Protein AF-A0ABD0SVN3-F1 (afdb_monomer)

Foldseek 3Di:
DDPPPPPDDDDPLVVLLVVLLVVQVVVQVVVVHHPDDPVPPLVSSCNSRVHDSVVLQVVLCVVPNPVSHD

Secondary structure (DSSP, 8-state):
-----------HHHHHHHHHHHHHHHHHHHTTS-SS-TT-HHHHHHHHHT--HHHHHHHHHHHH-TT---

Mean predicted aligned error: 6.25 Å

Organism: Loxostege sticticalis (NCBI:txid481309)

Structure (mmCIF, N/CA/C/O backbone):
data_AF-A0ABD0SVN3-F1
#
_entry.id   AF-A0ABD0SVN3-F1
#
loop_
_atom_site.group_PDB
_atom_site.id
_atom_site.type_symbol
_atom_site.label_atom_id
_atom_site.label_alt_id
_atom_site.label_comp_id
_atom_site.label_asym_id
_atom_site.label_entity_id
_atom_site.label_seq_id
_atom_site.pdbx_PDB_ins_code
_atom_site.Cartn_x
_atom_site.Cartn_y
_atom_site.Cartn_z
_atom_site.occupancy
_atom_site.B_iso_or_equiv
_atom_site.auth_seq_id
_atom_site.auth_comp_id
_atom_site.auth_asym_id
_atom_site.auth_atom_id
_atom_site.pdbx_PDB_model_num
ATOM 1 N N . MET A 1 1 ? 18.755 18.167 27.833 1.00 40.31 1 MET A N 1
ATOM 2 C CA . MET A 1 1 ? 17.722 17.132 28.067 1.00 40.31 1 MET A CA 1
ATOM 3 C C . MET A 1 1 ? 16.823 17.089 26.841 1.00 40.31 1 MET A C 1
ATOM 5 O O . MET A 1 1 ? 16.283 18.123 26.474 1.00 40.31 1 MET A O 1
ATOM 9 N N . SER A 1 2 ? 16.774 15.955 26.137 1.00 58.12 2 SER A N 1
ATOM 10 C CA . SER A 1 2 ? 16.068 15.836 24.853 1.00 58.12 2 SER A CA 1
ATOM 11 C C . SER A 1 2 ? 14.559 15.983 25.057 1.00 58.12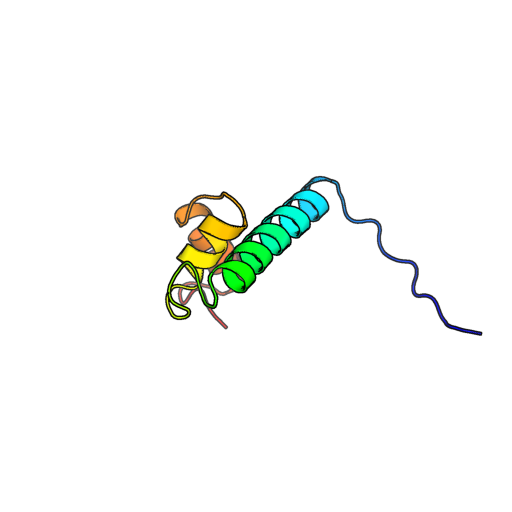 2 SER A C 1
ATOM 13 O O . SER A 1 2 ? 13.966 15.253 25.852 1.00 58.12 2 SER A O 1
ATOM 15 N N . ASN A 1 3 ? 13.951 16.944 24.363 1.00 54.28 3 ASN A N 1
ATOM 16 C CA . ASN A 1 3 ? 12.519 17.211 24.401 1.00 54.28 3 ASN A CA 1
ATOM 17 C C . ASN A 1 3 ? 11.795 16.091 23.632 1.00 54.28 3 ASN A C 1
ATOM 19 O O . ASN A 1 3 ? 11.468 16.240 22.454 1.00 54.28 3 ASN A O 1
ATOM 23 N N . ARG A 1 4 ? 11.611 14.921 24.260 1.00 62.50 4 ARG A N 1
ATOM 24 C CA . ARG A 1 4 ? 10.812 13.834 23.680 1.00 62.50 4 ARG A CA 1
ATOM 25 C C . ARG A 1 4 ? 9.360 14.294 23.639 1.00 62.50 4 ARG A C 1
ATOM 27 O O . ARG A 1 4 ? 8.627 14.190 24.621 1.00 62.50 4 ARG A O 1
ATOM 34 N N . LYS A 1 5 ? 8.958 14.829 22.486 1.00 67.00 5 LYS A N 1
ATOM 35 C CA . LYS A 1 5 ? 7.557 15.032 22.112 1.00 67.00 5 LYS A CA 1
ATOM 36 C C . LYS A 1 5 ? 6.837 13.719 22.431 1.00 67.00 5 LYS A C 1
ATOM 38 O O . LYS A 1 5 ? 7.245 12.687 21.907 1.00 67.00 5 LYS A O 1
ATOM 43 N N . ARG A 1 6 ? 5.849 13.731 23.337 1.00 64.25 6 ARG A N 1
ATOM 44 C CA . ARG A 1 6 ? 5.085 12.522 23.692 1.00 64.25 6 ARG A CA 1
ATOM 45 C C . ARG A 1 6 ? 4.586 11.894 22.394 1.00 64.25 6 ARG A C 1
ATOM 47 O O . ARG A 1 6 ? 3.782 12.513 21.695 1.00 64.25 6 ARG A O 1
ATOM 54 N N . GLU A 1 7 ? 5.110 10.722 22.049 1.00 68.38 7 GLU A N 1
ATOM 55 C CA . GLU A 1 7 ? 4.679 9.994 20.863 1.00 68.38 7 GLU A CA 1
ATOM 56 C C . GLU A 1 7 ? 3.180 9.742 21.001 1.00 68.38 7 GLU A C 1
ATOM 58 O O . GLU A 1 7 ? 2.719 9.105 21.952 1.00 68.38 7 GLU A O 1
ATOM 63 N N . LYS A 1 8 ? 2.390 10.306 20.082 1.00 79.00 8 LYS A N 1
ATOM 64 C CA . LYS A 1 8 ? 0.971 9.972 20.009 1.00 79.00 8 LYS A CA 1
ATOM 65 C C . LYS A 1 8 ? 0.886 8.477 19.737 1.00 79.00 8 LYS A C 1
ATOM 67 O O . LYS A 1 8 ? 1.392 7.997 18.727 1.00 79.00 8 LYS A O 1
ATOM 72 N N . THR A 1 9 ? 0.242 7.749 20.643 1.00 86.25 9 THR A N 1
ATOM 73 C CA . THR A 1 9 ? -0.036 6.331 20.434 1.00 86.25 9 THR A CA 1
ATOM 74 C C . THR A 1 9 ? -0.961 6.203 19.228 1.00 86.25 9 THR A C 1
ATOM 76 O O . THR A 1 9 ? -2.084 6.701 19.247 1.00 86.25 9 THR A O 1
ATOM 79 N N . LEU A 1 10 ? -0.473 5.567 18.164 1.00 90.88 10 LEU A N 1
ATOM 80 C CA . LEU A 1 10 ? -1.293 5.218 17.007 1.00 90.88 10 LEU A CA 1
ATOM 81 C C . LEU A 1 10 ? -2.276 4.110 17.385 1.00 90.88 10 LEU A C 1
ATOM 83 O O . LEU A 1 10 ? -1.908 3.181 18.115 1.00 90.88 10 LEU A O 1
ATOM 87 N N . ASN A 1 11 ? -3.499 4.195 16.858 1.00 94.31 11 ASN A N 1
ATOM 88 C CA . ASN A 1 11 ? -4.479 3.121 16.989 1.00 94.31 11 ASN A CA 1
ATOM 89 C C . ASN A 1 11 ? -4.008 1.853 16.241 1.00 94.31 11 ASN A C 1
ATOM 91 O O . ASN A 1 11 ? -3.067 1.892 15.442 1.00 94.31 11 ASN A O 1
ATOM 95 N N . SER A 1 12 ? -4.647 0.717 16.524 1.00 94.69 12 SER A N 1
ATOM 96 C CA . SER A 1 12 ? -4.287 -0.586 15.949 1.00 94.69 12 SER A CA 1
ATOM 97 C C . SER A 1 12 ? -4.334 -0.594 14.420 1.00 94.69 12 SER A C 1
ATOM 99 O O . SER A 1 12 ? -3.399 -1.080 13.790 1.00 94.69 12 SER A O 1
ATOM 101 N N . GLN A 1 13 ? -5.363 0.010 13.825 1.00 94.31 13 GLN A N 1
ATOM 102 C CA . GLN A 1 13 ? -5.531 0.063 12.374 1.00 94.31 13 GLN A CA 1
ATOM 103 C C . GLN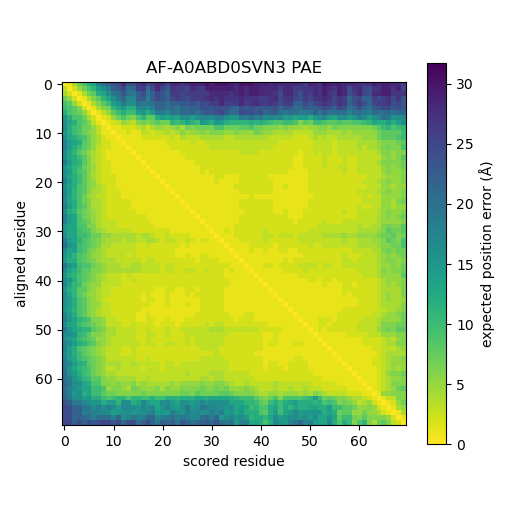 A 1 13 ? -4.390 0.830 11.692 1.00 94.31 13 GLN A C 1
ATOM 105 O O . GLN A 1 13 ? -3.821 0.360 10.710 1.00 94.31 13 GLN A O 1
ATOM 110 N N . SER A 1 14 ? -3.998 1.989 12.227 1.00 94.31 14 SER A N 1
ATOM 111 C CA . SER A 1 14 ? -2.867 2.759 11.703 1.00 94.31 14 SER A CA 1
ATOM 112 C C . SER A 1 14 ? -1.554 1.982 11.805 1.00 94.31 14 SER A C 1
ATOM 114 O O . SER A 1 14 ? -0.745 2.039 10.882 1.00 94.31 14 SER A O 1
ATOM 116 N N . ARG A 1 15 ? -1.342 1.229 12.892 1.00 95.56 15 ARG A N 1
ATOM 117 C CA . ARG A 1 15 ? -0.156 0.367 13.044 1.00 95.56 15 ARG A CA 1
ATOM 118 C C . ARG A 1 15 ? -0.129 -0.746 11.998 1.00 95.56 15 ARG A C 1
ATOM 120 O O . ARG A 1 15 ? 0.920 -0.991 11.412 1.00 95.56 15 ARG A O 1
ATOM 127 N N . GLU A 1 16 ? -1.268 -1.379 11.733 1.00 96.69 16 GLU A N 1
ATOM 128 C CA . GLU A 1 16 ? -1.381 -2.424 10.711 1.00 96.69 16 GLU A CA 1
ATOM 129 C C . GLU A 1 16 ? -1.060 -1.886 9.310 1.00 96.69 16 GLU A C 1
ATOM 131 O O . GLU A 1 16 ? -0.294 -2.505 8.573 1.00 96.69 16 GLU A O 1
ATOM 136 N N . LEU A 1 17 ? -1.581 -0.704 8.960 1.00 96.31 17 LEU A N 1
ATOM 137 C CA . LEU A 1 17 ? -1.277 -0.057 7.681 1.00 96.31 17 LEU A CA 1
ATOM 138 C C . LEU A 1 17 ? 0.223 0.234 7.527 1.00 96.31 17 LEU A C 1
ATOM 140 O O . LEU A 1 17 ? 0.775 0.010 6.452 1.00 96.31 17 LEU A O 1
ATOM 144 N N . ILE A 1 18 ? 0.894 0.676 8.597 1.00 96.62 18 ILE A N 1
ATOM 145 C CA . ILE A 1 18 ? 2.349 0.901 8.590 1.00 96.62 18 ILE A CA 1
ATOM 146 C C . ILE A 1 18 ? 3.105 -0.409 8.349 1.00 96.62 18 ILE A C 1
ATOM 148 O O . ILE A 1 18 ? 4.016 -0.434 7.525 1.00 96.62 18 ILE A O 1
ATOM 152 N N . ILE A 1 19 ? 2.723 -1.498 9.023 1.00 97.94 19 ILE A N 1
ATOM 153 C CA . ILE A 1 19 ? 3.360 -2.814 8.846 1.00 97.94 19 ILE A CA 1
ATOM 154 C C . ILE A 1 19 ? 3.194 -3.308 7.403 1.00 97.94 19 ILE A C 1
ATOM 156 O O . ILE A 1 19 ? 4.160 -3.761 6.793 1.00 97.94 19 ILE A O 1
ATOM 160 N N . LYS A 1 20 ? 1.990 -3.191 6.832 1.00 98.25 20 LYS A N 1
ATOM 161 C CA . LYS A 1 20 ? 1.722 -3.589 5.441 1.00 98.25 20 LYS A CA 1
ATOM 162 C C . LYS A 1 20 ? 2.561 -2.784 4.446 1.00 98.25 20 LYS A C 1
ATOM 164 O O . LYS A 1 20 ? 3.220 -3.371 3.589 1.00 98.25 20 LYS A O 1
ATOM 169 N N . LEU A 1 21 ? 2.619 -1.464 4.628 1.00 98.25 21 LEU A N 1
ATOM 170 C CA . LEU A 1 21 ? 3.435 -0.579 3.799 1.00 98.25 21 LEU A CA 1
ATOM 171 C C . LEU A 1 21 ? 4.930 -0.914 3.898 1.00 98.25 21 LEU A C 1
ATOM 173 O O . LEU A 1 21 ? 5.609 -0.993 2.877 1.00 98.25 21 LEU A O 1
ATOM 177 N N . HIS A 1 22 ? 5.428 -1.155 5.113 1.00 98.44 22 HIS A N 1
ATOM 178 C CA . HIS A 1 22 ? 6.807 -1.579 5.340 1.00 98.44 22 HIS A CA 1
ATOM 179 C C . HIS A 1 22 ? 7.115 -2.882 4.595 1.00 98.44 22 HIS A C 1
ATOM 181 O O . HIS A 1 22 ? 8.078 -2.949 3.838 1.00 98.44 22 HIS A O 1
ATOM 187 N N . ASN A 1 23 ? 6.260 -3.897 4.740 1.00 98.56 23 ASN A N 1
ATOM 188 C CA . ASN A 1 23 ? 6.436 -5.183 4.067 1.00 98.56 23 ASN A CA 1
ATOM 189 C C . ASN A 1 23 ? 6.392 -5.057 2.538 1.00 98.56 23 ASN A C 1
ATOM 191 O O . ASN A 1 23 ? 7.094 -5.783 1.839 1.00 98.56 23 ASN A O 1
ATOM 195 N N . TYR A 1 24 ? 5.581 -4.148 1.994 1.00 98.62 24 TYR A N 1
ATOM 196 C CA . TYR A 1 24 ? 5.569 -3.868 0.560 1.00 98.62 24 TYR A CA 1
ATOM 197 C C . TYR A 1 24 ? 6.913 -3.299 0.081 1.00 98.62 24 TYR A C 1
ATOM 199 O O . TYR A 1 24 ? 7.459 -3.793 -0.904 1.00 98.62 24 TYR A O 1
ATOM 207 N N . PHE A 1 25 ? 7.482 -2.320 0.790 1.00 98.38 25 PHE A N 1
ATOM 208 C CA . PHE A 1 2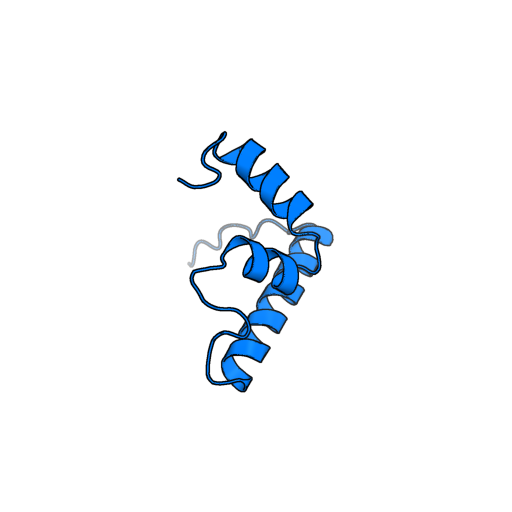5 ? 8.779 -1.746 0.415 1.00 98.38 25 PHE A CA 1
ATOM 209 C C . PHE A 1 25 ? 9.954 -2.694 0.649 1.00 98.38 25 PHE A C 1
ATOM 211 O O . PHE A 1 25 ? 10.883 -2.704 -0.153 1.00 98.38 25 PHE A O 1
ATOM 218 N N . GLU A 1 26 ? 9.893 -3.540 1.675 1.00 98.69 26 GLU A N 1
ATOM 219 C CA . GLU A 1 26 ? 10.871 -4.612 1.878 1.00 98.69 26 GLU A CA 1
ATOM 220 C C . GLU A 1 26 ? 10.873 -5.582 0.685 1.00 98.69 26 GLU A C 1
ATOM 222 O O . GLU A 1 26 ? 11.931 -5.937 0.168 1.00 98.69 26 GLU A O 1
ATOM 227 N N . ARG A 1 27 ? 9.690 -5.940 0.163 1.00 98.31 27 ARG A N 1
ATOM 228 C CA . ARG A 1 27 ? 9.590 -6.731 -1.073 1.00 98.31 27 ARG A CA 1
ATOM 229 C C . ARG A 1 27 ? 10.144 -5.988 -2.291 1.00 98.31 27 ARG A C 1
ATOM 231 O O . ARG A 1 27 ? 10.799 -6.619 -3.109 1.00 98.31 27 ARG A O 1
ATOM 238 N N . GLU A 1 28 ? 9.909 -4.680 -2.430 1.00 98.31 28 GLU A N 1
ATOM 239 C CA . GLU A 1 28 ? 10.519 -3.880 -3.512 1.00 98.31 28 GLU A CA 1
ATOM 240 C C . GLU A 1 28 ? 12.052 -3.864 -3.415 1.00 98.31 28 GLU A C 1
ATOM 242 O O . GLU A 1 28 ? 12.738 -4.016 -4.427 1.00 98.31 28 GLU A O 1
ATOM 247 N N . TYR A 1 29 ? 12.596 -3.734 -2.203 1.00 98.00 29 TYR A N 1
ATOM 248 C CA . TYR A 1 29 ? 14.035 -3.801 -1.958 1.00 98.00 29 TYR A CA 1
ATOM 249 C C . TYR A 1 29 ? 14.607 -5.167 -2.357 1.00 98.00 29 TYR A C 1
ATOM 251 O O . TYR A 1 29 ? 15.555 -5.235 -3.137 1.00 98.00 29 TYR A O 1
ATOM 259 N N . GLN A 1 30 ? 13.979 -6.253 -1.903 1.00 98.31 30 GLN A N 1
ATOM 260 C CA . GLN A 1 30 ? 14.373 -7.623 -2.248 1.00 98.31 30 GLN A CA 1
ATOM 261 C C . GLN A 1 30 ? 14.231 -7.922 -3.748 1.00 98.31 30 GLN A C 1
ATOM 263 O O . GLN A 1 30 ? 15.016 -8.687 -4.302 1.00 98.31 30 GLN A O 1
ATOM 268 N N . ASN A 1 31 ? 13.263 -7.292 -4.417 1.00 97.81 31 ASN A N 1
ATOM 269 C CA . ASN A 1 31 ? 13.049 -7.388 -5.860 1.00 97.81 31 ASN A CA 1
ATOM 270 C C . ASN A 1 31 ? 14.061 -6.562 -6.685 1.00 97.81 31 ASN A C 1
ATOM 272 O O . ASN A 1 31 ? 14.099 -6.687 -7.906 1.00 97.81 31 ASN A O 1
ATOM 276 N N . GLY A 1 32 ? 14.874 -5.706 -6.053 1.00 98.00 32 GLY A N 1
ATOM 277 C CA . GLY A 1 32 ? 15.811 -4.815 -6.749 1.00 98.00 32 GLY A CA 1
ATOM 278 C C . GLY A 1 32 ? 15.129 -3.652 -7.478 1.00 98.00 32 GLY A C 1
ATOM 279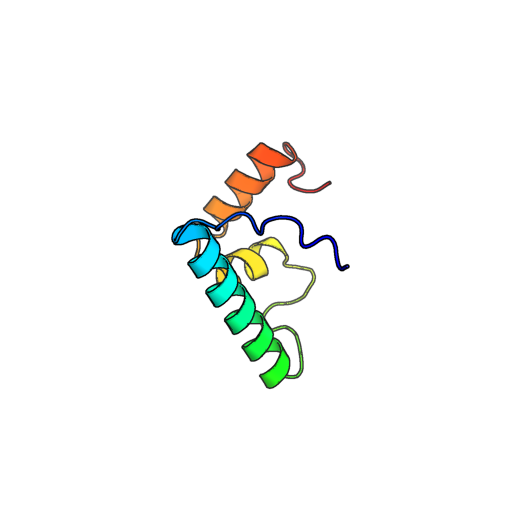 O O . GLY A 1 32 ? 15.714 -3.051 -8.379 1.00 98.00 32 GLY A O 1
ATOM 280 N N . GLY A 1 33 ? 13.886 -3.333 -7.112 1.00 95.88 33 GLY A N 1
ATOM 281 C CA . GLY A 1 33 ? 13.106 -2.281 -7.745 1.00 95.88 33 GLY A CA 1
ATOM 282 C C . GLY A 1 33 ? 11.599 -2.409 -7.506 1.00 95.88 33 GLY A C 1
ATOM 283 O O . GLY A 1 33 ? 11.134 -3.367 -6.883 1.00 95.88 33 GLY A O 1
ATOM 284 N N . PRO A 1 34 ? 10.811 -1.447 -8.012 1.00 98.00 34 PRO A N 1
ATOM 285 C CA . PRO A 1 34 ? 9.372 -1.404 -7.786 1.00 98.00 34 PRO A CA 1
ATOM 286 C C . PRO A 1 34 ? 8.659 -2.671 -8.275 1.00 98.00 34 PRO A C 1
ATOM 288 O O . PRO A 1 34 ? 8.860 -3.090 -9.413 1.00 98.00 34 PRO A O 1
ATOM 291 N N . LEU A 1 35 ? 7.780 -3.243 -7.444 1.00 97.69 35 LEU A N 1
ATOM 292 C CA . LEU A 1 35 ? 6.925 -4.378 -7.828 1.00 97.69 35 LEU A CA 1
ATOM 293 C C . LEU A 1 35 ? 5.887 -3.943 -8.870 1.00 97.69 35 LEU A C 1
ATOM 295 O O . LEU A 1 35 ? 5.543 -4.681 -9.789 1.00 97.69 35 LEU A O 1
ATOM 299 N N . ILE A 1 36 ? 5.396 -2.713 -8.713 1.00 97.94 36 ILE A N 1
ATOM 300 C CA . ILE A 1 36 ? 4.492 -2.031 -9.632 1.00 97.94 36 ILE A CA 1
ATOM 301 C C . ILE A 1 36 ? 5.192 -0.737 -10.085 1.00 97.94 36 ILE A C 1
ATOM 303 O O . ILE A 1 36 ? 5.778 -0.045 -9.246 1.00 97.94 36 ILE A O 1
ATOM 307 N N . PRO A 1 37 ? 5.119 -0.361 -11.380 1.00 98.00 37 PRO A N 1
ATOM 308 C CA . PRO A 1 37 ? 5.746 0.853 -11.900 1.00 98.00 37 PRO A CA 1
ATOM 309 C C . PRO A 1 37 ? 5.439 2.113 -11.081 1.00 98.00 37 PRO A C 1
ATOM 311 O O . PRO A 1 37 ? 4.298 2.347 -10.679 1.00 98.00 37 PRO A O 1
ATOM 314 N N . ILE A 1 38 ? 6.447 2.971 -10.885 1.00 96.81 38 ILE A N 1
ATOM 315 C CA . ILE A 1 38 ? 6.344 4.166 -10.026 1.00 96.81 38 ILE A CA 1
ATOM 316 C C . ILE A 1 38 ? 5.248 5.150 -10.455 1.00 96.81 38 ILE A C 1
ATOM 318 O O . ILE A 1 38 ? 4.703 5.858 -9.613 1.00 96.81 38 ILE A O 1
ATOM 322 N N . ASN A 1 39 ? 4.892 5.167 -11.742 1.00 96.81 39 ASN A N 1
ATOM 323 C CA . ASN A 1 39 ? 3.835 6.015 -12.290 1.00 96.81 39 ASN A CA 1
ATOM 324 C C . ASN A 1 39 ? 2.416 5.505 -11.969 1.00 96.81 39 ASN A C 1
ATOM 326 O O . ASN A 1 39 ? 1.448 6.240 -12.148 1.00 96.81 39 ASN A O 1
ATOM 330 N N . ARG A 1 40 ? 2.268 4.276 -11.461 1.00 96.38 40 ARG A N 1
ATOM 331 C CA . ARG A 1 40 ? 0.984 3.685 -11.055 1.00 96.38 40 ARG A CA 1
ATOM 332 C C . ARG A 1 40 ? 0.746 3.840 -9.553 1.00 96.38 40 ARG A C 1
ATOM 334 O O . ARG A 1 40 ? 0.553 2.868 -8.828 1.00 96.38 40 ARG A O 1
ATOM 341 N N . VAL A 1 41 ? 0.753 5.085 -9.076 1.00 95.19 41 VAL A N 1
ATOM 342 C CA . VAL A 1 41 ? 0.722 5.425 -7.639 1.00 95.19 41 VAL A CA 1
ATOM 343 C C . VAL A 1 41 ? -0.462 4.787 -6.903 1.00 95.19 41 VAL A C 1
ATOM 345 O O . VAL A 1 41 ? -0.270 4.167 -5.862 1.00 95.19 41 VAL A O 1
ATOM 348 N N . GLN A 1 42 ? -1.681 4.885 -7.445 1.00 96.38 42 GLN A N 1
ATOM 349 C CA . GLN A 1 42 ? -2.873 4.316 -6.794 1.00 96.38 42 GLN A CA 1
ATOM 350 C C . GLN A 1 42 ? -2.814 2.788 -6.697 1.00 96.38 42 GLN A C 1
ATOM 352 O O . GLN A 1 42 ? -3.264 2.228 -5.700 1.00 96.38 42 GLN A O 1
ATOM 357 N N . ASP A 1 43 ? -2.241 2.126 -7.704 1.00 97.75 43 ASP A N 1
ATOM 358 C CA . ASP A 1 43 ? -2.109 0.668 -7.728 1.00 97.75 43 ASP A CA 1
ATOM 359 C C . ASP A 1 43 ? -1.055 0.210 -6.710 1.00 97.75 43 ASP A C 1
ATOM 361 O O . ASP A 1 43 ? -1.282 -0.754 -5.985 1.00 97.75 43 ASP A O 1
ATOM 365 N N . ARG A 1 44 ? 0.050 0.961 -6.577 1.00 98.06 44 ARG A N 1
ATOM 366 C CA . ARG A 1 44 ? 1.065 0.738 -5.533 1.00 98.06 44 ARG A CA 1
ATOM 367 C C . ARG A 1 44 ? 0.474 0.854 -4.134 1.00 98.06 44 ARG A C 1
ATOM 369 O O . ARG A 1 44 ? 0.715 -0.010 -3.305 1.00 98.06 44 ARG A O 1
ATOM 376 N N . VAL A 1 45 ? -0.323 1.892 -3.872 1.00 97.56 45 VAL A N 1
ATOM 377 C CA . VAL A 1 45 ? -0.982 2.076 -2.565 1.00 97.56 45 VAL A CA 1
ATOM 378 C C . VAL A 1 45 ? -1.991 0.957 -2.291 1.00 97.56 45 VAL A C 1
ATOM 380 O O . VAL A 1 45 ? -2.059 0.457 -1.169 1.00 97.56 45 VAL A O 1
ATOM 383 N N . ALA A 1 46 ? -2.757 0.554 -3.308 1.00 98.06 46 ALA A N 1
ATOM 38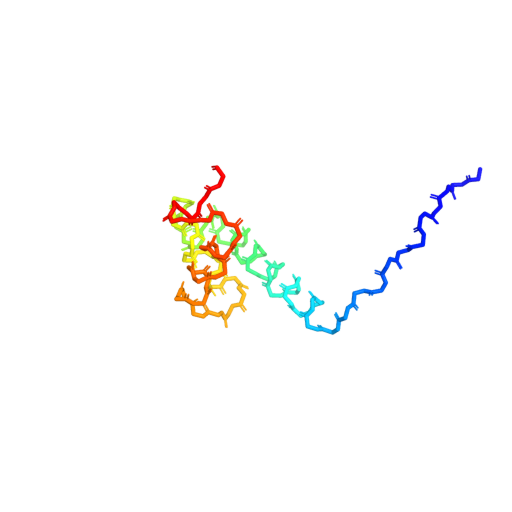4 C CA . ALA A 1 46 ? -3.723 -0.533 -3.201 1.00 98.06 46 ALA A CA 1
ATOM 385 C C . ALA A 1 46 ? -3.046 -1.864 -2.831 1.00 98.06 46 ALA A C 1
ATOM 387 O O . ALA A 1 46 ? -3.467 -2.502 -1.863 1.00 98.06 46 ALA A O 1
ATOM 388 N N . ASP A 1 47 ? -1.969 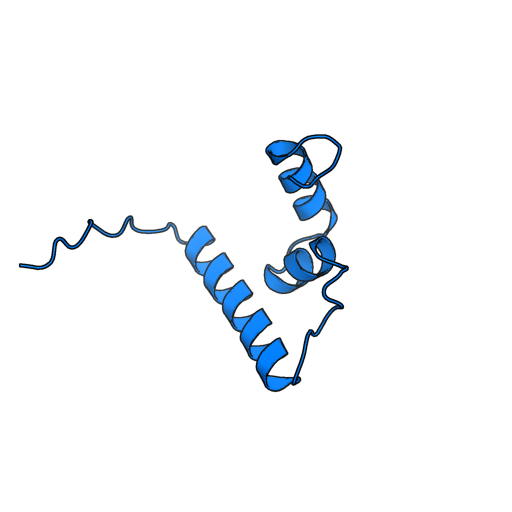-2.239 -3.533 1.00 98.12 47 ASP A N 1
ATOM 389 C CA . ASP A 1 47 ? -1.194 -3.450 -3.224 1.00 98.12 47 ASP A CA 1
ATOM 390 C C . ASP A 1 47 ? -0.515 -3.346 -1.854 1.00 98.12 47 ASP A C 1
ATOM 392 O O . ASP A 1 47 ? -0.639 -4.248 -1.026 1.00 98.12 47 ASP A O 1
ATOM 396 N N . ALA A 1 48 ? 0.127 -2.209 -1.569 1.00 98.12 48 ALA A N 1
ATOM 397 C CA . ALA A 1 48 ? 0.874 -2.005 -0.333 1.00 98.12 48 ALA A CA 1
ATOM 398 C C . ALA A 1 48 ? 0.010 -2.093 0.923 1.00 98.12 48 ALA A C 1
ATOM 400 O O . ALA A 1 48 ? 0.472 -2.594 1.943 1.00 98.12 48 ALA A O 1
ATOM 401 N N . LEU A 1 49 ? -1.229 -1.602 0.870 1.00 97.75 49 LEU A N 1
ATOM 402 C CA . LEU A 1 49 ? -2.131 -1.575 2.023 1.00 97.75 49 LEU A CA 1
ATOM 403 C C . LEU A 1 49 ? -3.164 -2.712 2.008 1.00 97.75 49 LEU A C 1
ATOM 405 O O . LEU A 1 49 ? -3.916 -2.861 2.977 1.00 97.75 49 LEU A O 1
ATOM 409 N N . GLY A 1 50 ? -3.198 -3.526 0.948 1.00 96.19 50 GLY A N 1
ATOM 410 C CA . GLY A 1 50 ? -4.163 -4.614 0.782 1.00 96.19 50 GLY A CA 1
ATOM 411 C C . GLY A 1 50 ? -5.608 -4.115 0.699 1.00 96.19 50 GLY A C 1
ATOM 412 O O . GLY A 1 50 ? -6.504 -4.710 1.296 1.00 96.19 50 GLY A O 1
ATOM 413 N N . ILE A 1 51 ? -5.831 -2.993 0.011 1.00 96.06 51 ILE A N 1
ATOM 414 C CA . ILE A 1 51 ? -7.150 -2.367 -0.164 1.00 96.06 51 ILE A CA 1
ATOM 415 C C . ILE A 1 51 ? -7.466 -2.184 -1.645 1.00 96.06 51 ILE A C 1
ATOM 417 O O . ILE A 1 51 ? -6.575 -2.124 -2.486 1.00 96.06 51 ILE A O 1
ATOM 421 N N . SER A 1 52 ? -8.750 -2.061 -1.989 1.00 97.00 52 SER A N 1
ATOM 422 C CA . SER A 1 52 ? -9.130 -1.883 -3.390 1.00 97.00 52 SER A CA 1
ATOM 423 C C . SER A 1 52 ? -8.629 -0.544 -3.949 1.00 97.00 52 SER A C 1
ATOM 425 O O . SER A 1 52 ? -8.683 0.494 -3.283 1.00 97.00 52 SER A O 1
ATOM 427 N N . ARG A 1 53 ? -8.234 -0.534 -5.226 1.00 96.75 53 ARG A N 1
ATOM 428 C CA . ARG A 1 53 ? -7.910 0.699 -5.964 1.00 96.75 53 ARG A CA 1
ATOM 429 C C . ARG A 1 53 ? -9.054 1.719 -5.927 1.00 96.75 53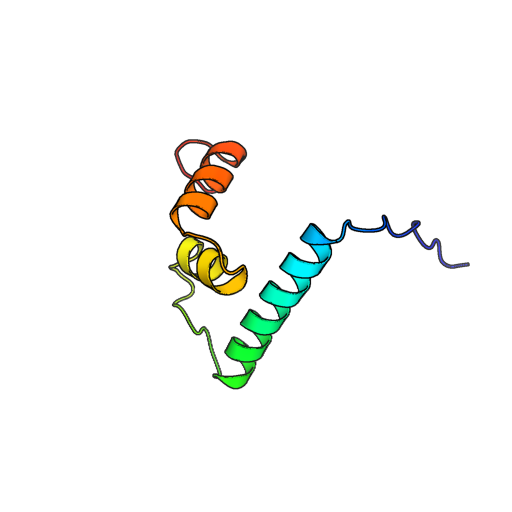 ARG A C 1
ATOM 431 O O . ARG A 1 53 ? -8.818 2.923 -5.901 1.00 96.75 53 ARG A O 1
ATOM 438 N N . GLN A 1 54 ? -10.301 1.246 -5.908 1.00 96.75 54 GLN A N 1
ATOM 439 C CA . GLN A 1 54 ? -11.490 2.097 -5.809 1.00 96.75 54 GLN A CA 1
ATOM 440 C C . GLN A 1 54 ? -11.546 2.818 -4.458 1.00 96.75 54 GLN A C 1
ATOM 442 O O . GLN A 1 54 ? -11.816 4.017 -4.424 1.00 96.75 54 GLN A O 1
ATOM 447 N N . THR A 1 55 ? -11.221 2.122 -3.365 1.00 96.69 55 THR A N 1
ATOM 448 C CA . THR A 1 55 ? -11.096 2.709 -2.023 1.00 96.69 55 THR A CA 1
ATOM 449 C C . THR A 1 55 ? -10.027 3.798 -2.009 1.00 96.69 55 THR A C 1
ATOM 451 O O . THR A 1 55 ? -10.304 4.904 -1.555 1.00 96.69 55 THR A O 1
ATOM 454 N N . VAL A 1 56 ? -8.845 3.526 -2.573 1.00 96.12 56 VAL A N 1
ATOM 455 C CA . VAL A 1 56 ? -7.765 4.523 -2.699 1.00 96.12 56 VAL A CA 1
ATOM 456 C C . VAL A 1 56 ? -8.233 5.736 -3.502 1.00 96.12 56 VAL A C 1
ATOM 458 O O . VAL A 1 56 ? -8.073 6.871 -3.063 1.00 96.12 56 VAL A O 1
ATOM 461 N N . SER A 1 57 ? -8.866 5.511 -4.656 1.00 95.31 57 SER A N 1
ATOM 462 C CA . SER A 1 57 ? -9.386 6.588 -5.502 1.00 95.31 57 SER A CA 1
ATOM 463 C C . SER A 1 57 ? -10.426 7.440 -4.771 1.00 95.31 57 SER A C 1
ATOM 465 O O . SER A 1 57 ? -10.386 8.664 -4.878 1.00 95.31 57 SER A O 1
ATOM 467 N N . LYS A 1 58 ? -11.329 6.818 -4.004 1.00 95.94 58 LYS A N 1
ATOM 468 C CA . LYS A 1 58 ? -12.338 7.523 -3.207 1.00 95.94 58 LYS A CA 1
ATOM 469 C C . LYS A 1 58 ? -11.689 8.397 -2.129 1.00 95.94 58 LYS A C 1
ATOM 471 O O . LYS A 1 58 ? -11.992 9.583 -2.075 1.00 95.94 58 LYS A O 1
ATOM 476 N N . ILE A 1 59 ? -10.749 7.848 -1.357 1.00 94.75 59 ILE A N 1
ATOM 477 C CA . ILE A 1 59 ? -10.013 8.588 -0.315 1.00 94.75 59 ILE A CA 1
ATOM 478 C C . ILE A 1 59 ? -9.240 9.767 -0.924 1.00 94.75 59 ILE A C 1
ATOM 480 O O . ILE A 1 59 ? -9.299 10.884 -0.412 1.00 94.75 59 ILE A O 1
ATOM 484 N N . ASN A 1 60 ? -8.554 9.553 -2.050 1.00 93.75 60 ASN A N 1
ATOM 485 C CA . ASN A 1 60 ? -7.817 10.622 -2.723 1.00 93.75 60 ASN A CA 1
ATOM 486 C C . ASN A 1 60 ? -8.751 11.723 -3.238 1.00 93.75 60 ASN A C 1
ATOM 488 O O . ASN A 1 60 ? -8.419 12.897 -3.118 1.00 93.75 60 ASN A O 1
ATOM 492 N N . LYS A 1 61 ? -9.927 11.370 -3.769 1.00 93.50 61 LYS A N 1
ATOM 493 C CA . LYS A 1 61 ? -10.936 12.357 -4.185 1.00 93.50 61 LYS A CA 1
ATOM 494 C C . LYS A 1 61 ? -11.481 13.161 -3.007 1.00 93.50 61 LYS A C 1
ATOM 496 O O . LYS A 1 61 ? -11.647 14.368 -3.135 1.00 93.50 61 LYS A O 1
ATOM 501 N N . GLU A 1 62 ? -11.737 12.513 -1.871 1.00 93.88 62 GLU A N 1
ATOM 502 C CA . GLU A 1 62 ? -12.181 13.185 -0.641 1.00 93.88 62 GLU A CA 1
ATOM 503 C C . GLU A 1 62 ? -11.135 14.185 -0.131 1.00 93.88 62 GLU A C 1
ATOM 505 O O . GLU A 1 62 ? -11.491 15.255 0.359 1.00 93.88 62 GLU A O 1
ATOM 510 N N . LYS A 1 63 ? -9.844 13.859 -0.267 1.00 92.50 63 LYS A N 1
ATOM 511 C CA . LYS A 1 63 ? -8.744 14.695 0.224 1.00 92.50 63 LYS A CA 1
ATOM 512 C C . LYS A 1 63 ? -8.320 15.806 -0.745 1.00 92.50 63 LYS A C 1
ATOM 514 O O . LYS A 1 63 ? -8.019 16.903 -0.282 1.00 92.50 63 LYS A O 1
ATOM 519 N N . PHE A 1 64 ? -8.265 15.517 -2.046 1.00 88.31 64 PHE A N 1
ATOM 520 C CA . PHE A 1 64 ? -7.629 16.366 -3.066 1.00 88.31 64 PHE A CA 1
ATOM 521 C C . PHE A 1 64 ? -8.594 16.859 -4.159 1.00 88.31 64 PHE A C 1
ATOM 523 O O . PHE A 1 64 ? -8.192 17.595 -5.053 1.00 88.31 64 PHE A O 1
ATOM 530 N N . GLY A 1 65 ? -9.872 16.474 -4.119 1.00 82.75 65 GLY A N 1
ATOM 531 C CA . GLY A 1 65 ? -10.846 16.841 -5.148 1.00 82.75 65 GLY A CA 1
ATOM 532 C C . GLY A 1 65 ? -10.753 15.979 -6.421 1.00 82.75 65 GLY A C 1
ATOM 533 O O . GLY A 1 65 ? -10.133 14.913 -6.418 1.00 82.75 65 GLY A O 1
ATOM 534 N N . PRO A 1 66 ? -11.410 16.384 -7.526 1.00 73.75 66 PRO A N 1
ATOM 535 C CA . PRO A 1 66 ? -11.592 15.541 -8.713 1.00 73.75 66 PRO A CA 1
ATOM 536 C C . PRO A 1 66 ? -10.290 15.158 -9.438 1.00 73.75 66 PRO A C 1
ATOM 538 O O . PRO A 1 66 ? -10.289 14.146 -10.140 1.00 73.75 66 PRO A O 1
ATOM 541 N N . SER A 1 67 ? -9.193 15.903 -9.247 1.00 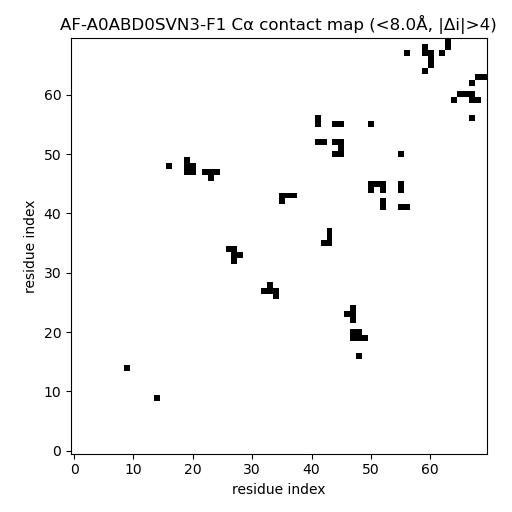71.25 67 SER A N 1
ATOM 542 C CA . SER A 1 67 ? -7.857 15.573 -9.771 1.00 71.25 67 SER A CA 1
ATOM 543 C C . SER A 1 67 ? -7.205 14.388 -9.049 1.00 71.25 67 SER A C 1
ATOM 545 O O . SER A 1 67 ? -6.435 13.651 -9.661 1.00 71.25 67 SER A O 1
ATOM 547 N N . GLY A 1 68 ? -7.534 14.151 -7.772 1.00 64.19 68 GLY A N 1
ATOM 548 C CA . GLY A 1 68 ? -6.999 13.036 -6.984 1.00 64.19 68 GLY A CA 1
ATOM 549 C C . GLY A 1 68 ? -5.501 13.126 -6.650 1.00 64.19 68 GLY A C 1
ATOM 550 O O . GLY A 1 68 ? -4.925 12.111 -6.248 1.00 64.19 68 GLY A O 1
ATOM 551 N N . SER A 1 69 ? -4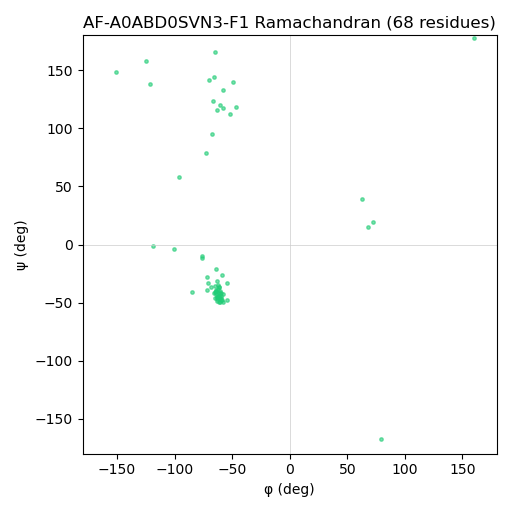.895 14.304 -6.811 1.00 65.19 69 SER A N 1
ATOM 552 C CA . SER A 1 69 ? -3.508 14.647 -6.467 1.00 65.19 69 SER A CA 1
ATOM 553 C C . SER A 1 69 ? -3.408 16.139 -6.111 1.00 65.19 69 SER A C 1
ATOM 555 O O . SER A 1 69 ? -4.173 16.932 -6.668 1.00 65.19 69 SER A O 1
ATOM 557 N N . GLU A 1 70 ? -2.491 16.492 -5.197 1.00 57.09 70 GLU A N 1
ATOM 558 C CA . GLU A 1 70 ? -1.983 17.873 -5.034 1.00 57.09 70 GLU A CA 1
ATOM 559 C C . GLU A 1 70 ? -1.239 18.348 -6.287 1.00 57.09 70 GLU A C 1
ATOM 561 O O . GLU A 1 70 ? -0.622 17.492 -6.968 1.00 57.09 70 GLU A O 1
#

Sequence (70 aa):
MSNRKREKTLNSQSRELIIKLHNYFEREYQNGGPLIPINRVQDRVADALGISRQTVSKINKEKFGPSGSE

pLDDT: mean 90.03, std 13.58, range [40.31, 98.69]

Radius of gyration: 15.25 Å; Cα contacts (8 Å, |Δi|>4): 42; chains: 1; bounding box: 30×26×40 Å

Solvent-accessible surface area (backbone atoms only — not comparable to full-atom values): 4212 Å² total; per-residue (Å²): 132,85,85,73,70,79,76,78,80,72,55,72,68,59,51,51,44,51,51,36,38,50,54,41,51,51,49,18,59,75,65,75,42,71,88,55,63,83,89,43,53,58,57,45,52,15,65,26,58,73,45,55,51,65,56,48,52,50,54,32,31,76,74,46,36,95,78,48,52,133